Protein AF-A0A163PDG3-F1 (afdb_monomer_lite)

Foldseek 3Di:
DLLVVLVVVLVVLLVVLVVVVVVVPPDDPVVNVVSLVVSLVVSLVSLCVRVVDNVVSVVSSVVVSVVSVVVVVVPD

Secondary structure (DSSP, 8-state):
-HHHHHHHHHHHHHHHHHHHHHHTTT--HHHHHHHHHHHHHHHHHHHHHHH--HHHHHHHHHHHHHHHHHHHHHH-

pLDDT: mean 81.73, std 7.81, range [55.41, 89.44]

Sequence (76 aa):
MNVFFSILIQIVMWCGYSIVLFLSHHDHSFYETILLLMFGYFNFLVAYRFIQNRSVALHVTLSLTVVYVTGKLLFI

Structure (mmCIF, N/CA/C/O backbone):
data_AF-A0A163PDG3-F1
#
_entry.id   AF-A0A163PDG3-F1
#
loop_
_atom_site.group_PDB
_atom_site.id
_atom_site.type_symbol
_atom_site.label_atom_id
_atom_site.label_alt_id
_atom_site.label_comp_id
_atom_site.label_asym_id
_atom_site.label_entity_id
_atom_site.label_seq_id
_atom_site.pdbx_PDB_ins_code
_atom_site.Cartn_x
_atom_site.Cartn_y
_atom_site.Cartn_z
_atom_site.occupancy
_atom_site.B_iso_or_equiv
_atom_site.auth_seq_id
_atom_site.auth_comp_id
_atom_site.auth_asym_id
_atom_site.auth_atom_id
_atom_site.pdbx_PDB_model_num
ATOM 1 N N . MET A 1 1 ? -9.388 -0.741 17.838 1.00 58.25 1 MET A N 1
ATOM 2 C CA . MET A 1 1 ? -8.410 -1.855 17.779 1.00 58.25 1 MET A CA 1
ATOM 3 C C . MET A 1 1 ? -8.245 -2.429 16.374 1.00 58.25 1 MET A C 1
ATOM 5 O O . MET A 1 1 ? -7.118 -2.477 15.905 1.00 58.25 1 MET A O 1
ATOM 9 N N . ASN A 1 2 ? -9.323 -2.783 15.665 1.00 71.31 2 ASN A N 1
ATOM 10 C CA . ASN A 1 2 ? -9.226 -3.458 14.357 1.00 71.31 2 ASN A CA 1
ATOM 11 C C . ASN A 1 2 ? -8.520 -2.641 13.257 1.00 71.31 2 ASN A C 1
ATOM 13 O O . ASN A 1 2 ? -7.823 -3.210 12.425 1.00 71.31 2 ASN A O 1
ATOM 17 N N . VAL A 1 3 ? -8.652 -1.308 13.281 1.00 72.25 3 VAL A N 1
ATOM 18 C CA . VAL A 1 3 ? -8.000 -0.418 12.301 1.00 72.25 3 VAL A CA 1
ATOM 19 C C . VAL A 1 3 ? -6.474 -0.430 12.453 1.00 72.25 3 VAL A C 1
ATOM 21 O O . VAL A 1 3 ? -5.771 -0.572 11.462 1.00 72.25 3 VAL A O 1
ATOM 24 N N . PHE A 1 4 ? -5.949 -0.369 13.683 1.00 78.88 4 PHE A N 1
ATOM 25 C CA . PHE A 1 4 ? -4.502 -0.455 13.938 1.00 78.88 4 PHE A CA 1
ATOM 26 C C . PHE A 1 4 ? -3.913 -1.791 13.476 1.00 78.88 4 PHE A C 1
ATOM 28 O O . PHE A 1 4 ? -2.855 -1.822 12.853 1.00 78.88 4 PHE A O 1
ATOM 35 N N . PHE A 1 5 ? -4.627 -2.889 13.733 1.00 82.00 5 PHE A N 1
ATOM 36 C CA . PHE A 1 5 ? -4.211 -4.219 13.289 1.00 82.00 5 PHE A CA 1
ATOM 37 C C . PHE A 1 5 ? -4.197 -4.324 11.758 1.00 82.00 5 PHE A C 1
ATOM 39 O O . PHE A 1 5 ? -3.261 -4.864 11.174 1.00 82.00 5 PHE A O 1
ATOM 46 N N . SER A 1 6 ? -5.198 -3.729 11.101 1.00 81.50 6 SER A N 1
ATOM 47 C CA . SER A 1 6 ? -5.241 -3.619 9.644 1.00 81.50 6 SER A CA 1
ATOM 48 C C . SER A 1 6 ? -4.049 -2.832 9.096 1.00 81.50 6 SER A C 1
ATOM 50 O O . SER A 1 6 ? -3.462 -3.256 8.108 1.00 81.50 6 SER A O 1
ATOM 52 N N . ILE A 1 7 ? -3.667 -1.719 9.729 1.00 81.69 7 ILE A N 1
ATOM 53 C CA . ILE A 1 7 ? -2.525 -0.896 9.298 1.00 81.69 7 ILE A CA 1
ATOM 54 C C . ILE A 1 7 ? -1.212 -1.683 9.407 1.00 81.69 7 ILE A C 1
ATOM 56 O O . ILE A 1 7 ? -0.415 -1.661 8.474 1.00 81.69 7 ILE A O 1
ATOM 60 N N . LEU A 1 8 ? -1.000 -2.426 10.499 1.00 86.12 8 LEU A N 1
ATOM 61 C CA . LEU A 1 8 ? 0.192 -3.268 10.662 1.00 86.12 8 LEU A CA 1
ATOM 62 C C . LEU A 1 8 ? 0.302 -4.325 9.560 1.00 86.12 8 LEU A C 1
ATOM 64 O O . LEU A 1 8 ? 1.366 -4.481 8.965 1.00 86.12 8 LEU A O 1
ATOM 68 N N . ILE A 1 9 ? -0.797 -5.018 9.251 1.00 86.75 9 ILE A N 1
ATOM 69 C CA . ILE A 1 9 ? -0.801 -6.011 8.170 1.00 86.75 9 ILE A CA 1
ATOM 70 C C . ILE A 1 9 ? -0.537 -5.329 6.827 1.00 86.75 9 ILE A C 1
ATOM 72 O O . ILE A 1 9 ? 0.243 -5.849 6.035 1.00 86.75 9 ILE A O 1
ATOM 76 N N . GLN A 1 10 ? -1.117 -4.150 6.586 1.00 86.62 10 GLN A N 1
ATOM 77 C CA . GLN A 1 10 ? -0.861 -3.411 5.352 1.00 86.62 10 GLN A CA 1
ATOM 78 C C . GLN A 1 10 ? 0.618 -3.032 5.197 1.00 86.62 10 GLN A C 1
ATOM 80 O O . GLN A 1 10 ? 1.166 -3.168 4.107 1.00 86.62 10 GLN A O 1
ATOM 85 N N . ILE A 1 11 ? 1.298 -2.640 6.278 1.00 85.75 11 ILE A N 1
ATOM 86 C CA . ILE A 1 11 ? 2.748 -2.380 6.267 1.00 85.75 11 ILE A CA 1
ATOM 87 C C . ILE A 1 11 ? 3.535 -3.652 5.922 1.00 85.75 11 ILE A C 1
ATOM 89 O O . ILE A 1 11 ? 4.435 -3.605 5.083 1.00 85.75 11 ILE A O 1
ATOM 93 N N . VAL A 1 12 ? 3.185 -4.797 6.517 1.00 88.56 12 VAL A N 1
ATOM 94 C CA . VAL A 1 12 ? 3.830 -6.088 6.212 1.00 88.56 12 VAL A CA 1
ATOM 95 C C . VAL A 1 12 ? 3.629 -6.469 4.743 1.00 88.56 12 VAL A C 1
ATOM 97 O O . VAL A 1 12 ? 4.576 -6.890 4.080 1.00 88.56 12 VAL A O 1
ATOM 100 N N . MET A 1 13 ? 2.426 -6.264 4.206 1.00 87.75 13 MET A N 1
ATOM 101 C CA . MET A 1 13 ? 2.114 -6.510 2.797 1.00 87.75 13 MET A CA 1
ATOM 102 C C . MET A 1 13 ? 2.922 -5.600 1.866 1.00 87.75 13 MET A C 1
ATOM 104 O O . MET A 1 13 ? 3.456 -6.080 0.870 1.00 87.75 13 MET A O 1
ATOM 108 N N . TRP A 1 14 ? 3.070 -4.314 2.198 1.00 87.50 14 TRP A N 1
ATOM 109 C CA . TRP A 1 14 ? 3.914 -3.386 1.436 1.00 87.50 14 TRP A CA 1
ATOM 110 C C . TRP A 1 14 ? 5.397 -3.757 1.487 1.00 87.50 14 TRP A C 1
ATOM 112 O O . TRP A 1 14 ? 6.098 -3.635 0.485 1.00 87.50 14 TRP A O 1
ATOM 122 N N . CYS A 1 15 ? 5.870 -4.270 2.622 1.00 87.00 15 CYS A N 1
ATOM 123 C CA . CYS A 1 15 ? 7.223 -4.802 2.744 1.00 87.00 15 CYS A CA 1
ATOM 124 C C . CYS A 1 15 ? 7.417 -6.037 1.845 1.00 87.00 15 CYS A C 1
ATOM 126 O O . CYS A 1 15 ? 8.399 -6.119 1.108 1.00 87.00 15 CYS A O 1
ATOM 128 N N . GLY A 1 16 ? 6.435 -6.946 1.822 1.00 86.19 16 GLY A N 1
ATOM 129 C CA . GLY A 1 16 ? 6.401 -8.085 0.902 1.00 86.19 16 GLY A CA 1
ATO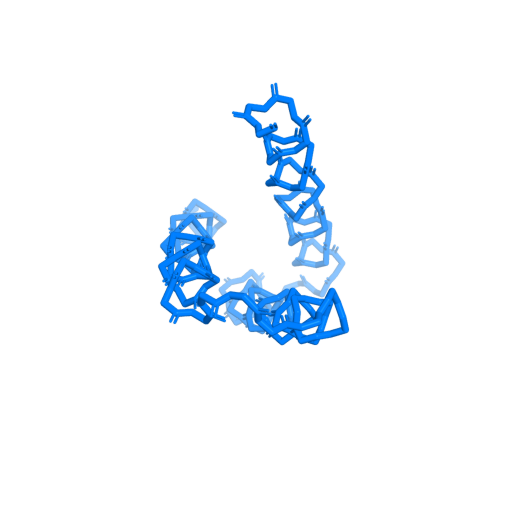M 130 C C . GLY A 1 16 ? 6.420 -7.662 -0.568 1.00 86.19 16 GLY A C 1
ATOM 131 O O . GLY A 1 16 ? 7.206 -8.201 -1.341 1.00 86.19 16 GLY A O 1
ATOM 132 N N . TYR A 1 17 ? 5.626 -6.654 -0.942 1.00 87.12 17 TYR A N 1
ATOM 133 C CA . TYR A 1 17 ? 5.652 -6.074 -2.286 1.00 87.12 17 TYR A CA 1
ATOM 134 C C . TYR A 1 17 ? 7.050 -5.553 -2.649 1.00 87.12 17 TYR A C 1
ATOM 136 O O . TYR A 1 17 ? 7.552 -5.904 -3.712 1.00 87.12 17 TYR A O 1
ATOM 144 N N . SER A 1 18 ? 7.717 -4.795 -1.767 1.00 83.44 18 SER A N 1
ATOM 145 C CA . SER A 1 18 ? 9.083 -4.306 -2.018 1.00 83.44 18 SER A CA 1
ATOM 146 C C . SER A 1 18 ? 10.081 -5.447 -2.238 1.00 83.44 18 SER A C 1
ATOM 148 O O . SER A 1 18 ? 10.936 -5.349 -3.114 1.00 83.44 18 SER A O 1
ATOM 150 N N . ILE A 1 19 ? 9.971 -6.535 -1.468 1.00 85.06 19 ILE A N 1
ATOM 151 C CA . ILE A 1 19 ? 10.839 -7.713 -1.613 1.00 85.06 19 ILE A CA 1
ATOM 152 C C . ILE A 1 19 ? 10.594 -8.395 -2.958 1.00 85.06 19 ILE A C 1
ATOM 154 O O . ILE A 1 19 ? 11.553 -8.698 -3.661 1.00 85.06 19 ILE A O 1
ATOM 158 N N . VAL A 1 20 ? 9.330 -8.614 -3.338 1.00 85.31 20 VAL A N 1
ATOM 159 C CA . VAL A 1 20 ? 8.987 -9.238 -4.626 1.00 85.31 20 VAL A CA 1
ATOM 160 C C . VAL A 1 20 ? 9.420 -8.351 -5.788 1.00 85.31 20 VAL A C 1
ATOM 162 O O . VAL A 1 20 ? 9.980 -8.855 -6.754 1.00 85.31 20 VAL A O 1
ATOM 165 N N . L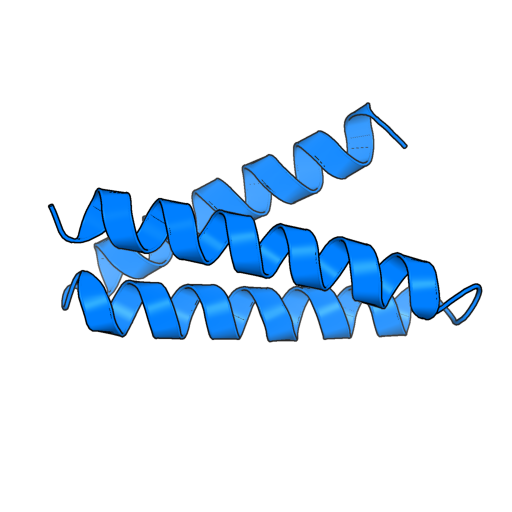EU A 1 21 ? 9.232 -7.035 -5.676 1.00 83.69 21 LEU A N 1
ATOM 166 C CA . LEU A 1 21 ? 9.688 -6.065 -6.665 1.00 83.69 21 LEU A CA 1
ATOM 167 C C . LEU A 1 21 ? 11.215 -6.106 -6.829 1.00 83.69 21 LEU A C 1
ATOM 169 O O . LEU A 1 21 ? 11.716 -6.096 -7.948 1.00 83.69 21 LEU A O 1
ATOM 173 N N . PHE A 1 22 ? 11.954 -6.196 -5.721 1.00 81.56 22 PHE A N 1
ATOM 174 C CA . PHE A 1 22 ? 13.410 -6.316 -5.734 1.00 81.56 22 PHE A CA 1
ATOM 175 C C . PHE A 1 22 ? 13.879 -7.650 -6.341 1.00 81.56 22 PHE A C 1
ATOM 177 O O . PHE A 1 22 ? 14.835 -7.672 -7.117 1.00 81.56 22 PHE A O 1
ATOM 184 N N . LEU A 1 23 ? 13.188 -8.755 -6.031 1.00 79.69 23 LEU A N 1
ATOM 185 C CA . LEU A 1 23 ? 13.462 -10.081 -6.599 1.00 79.69 23 LEU A CA 1
ATOM 186 C C . LEU A 1 23 ? 13.111 -10.178 -8.086 1.00 79.69 23 LEU A C 1
ATOM 188 O O . LEU A 1 23 ? 13.760 -10.922 -8.813 1.00 79.69 23 LEU A O 1
ATOM 192 N N . SER A 1 24 ? 12.116 -9.413 -8.538 1.00 77.00 24 SER A N 1
ATOM 193 C CA . SER A 1 24 ? 11.672 -9.334 -9.935 1.00 77.00 24 SER A CA 1
ATOM 194 C C . SER A 1 24 ? 12.694 -8.664 -10.867 1.00 77.00 24 SER A C 1
ATOM 196 O O . SER A 1 24 ? 12.362 -8.406 -12.021 1.00 77.00 24 SER A O 1
ATOM 198 N N . HIS A 1 25 ? 13.891 -8.349 -10.352 1.00 64.12 25 HIS A N 1
ATOM 199 C CA . HIS A 1 25 ? 15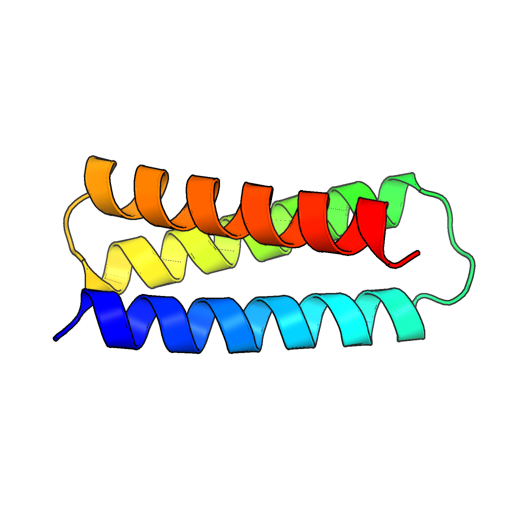.067 -7.794 -11.016 1.00 64.12 25 HIS A CA 1
ATOM 200 C C . HIS A 1 25 ? 14.927 -7.699 -12.546 1.00 64.12 25 HIS A C 1
ATOM 202 O O . HIS A 1 25 ? 15.208 -8.647 -13.273 1.00 64.12 25 HIS A O 1
ATOM 208 N N . HIS A 1 26 ? 14.555 -6.497 -13.002 1.00 56.59 26 HIS A N 1
ATOM 209 C CA . HIS A 1 26 ? 14.693 -6.020 -14.382 1.00 56.59 26 HIS A CA 1
ATOM 210 C C . HIS A 1 26 ? 13.589 -6.326 -15.411 1.00 56.59 26 HIS A C 1
ATOM 212 O O . HIS A 1 26 ? 13.761 -5.943 -16.567 1.00 56.59 26 HIS A O 1
ATOM 218 N N . ASP A 1 27 ? 12.445 -6.904 -15.036 1.00 55.41 27 ASP A N 1
ATOM 219 C CA . ASP A 1 27 ? 11.345 -7.091 -15.994 1.00 55.41 27 ASP A CA 1
ATOM 220 C C . ASP A 1 27 ? 10.334 -5.932 -15.994 1.00 55.41 27 ASP A C 1
ATOM 222 O O . ASP A 1 27 ? 9.860 -5.479 -14.955 1.00 55.41 27 ASP A O 1
ATOM 226 N N . HIS A 1 28 ? 10.051 -5.449 -17.210 1.00 68.25 28 HIS A N 1
ATOM 227 C CA . HIS A 1 28 ? 9.175 -4.346 -17.621 1.00 68.25 28 HIS A CA 1
ATOM 228 C C . HIS A 1 28 ? 8.233 -3.756 -16.552 1.00 68.25 28 HIS A C 1
ATOM 230 O O . HIS A 1 28 ? 7.433 -4.464 -15.950 1.00 68.25 28 HIS A O 1
ATOM 236 N N . SER A 1 29 ? 8.193 -2.416 -16.477 1.00 71.69 29 SER A N 1
ATOM 237 C CA . SER A 1 29 ? 7.289 -1.566 -15.659 1.00 71.69 29 SER A CA 1
ATOM 238 C C . SER A 1 29 ? 5.802 -2.005 -15.620 1.00 71.69 29 SER A C 1
ATOM 240 O O . SER A 1 29 ? 5.054 -1.698 -14.689 1.00 71.69 29 SER A O 1
ATOM 242 N N . PHE A 1 30 ? 5.373 -2.795 -16.605 1.00 77.31 30 PHE A N 1
ATOM 243 C CA . PHE A 1 30 ? 4.092 -3.494 -16.625 1.00 77.31 30 PHE A CA 1
ATOM 244 C C . PHE A 1 30 ? 3.893 -4.479 -15.452 1.00 77.31 30 PHE A C 1
ATOM 246 O O . PHE A 1 30 ? 2.842 -4.457 -14.810 1.00 77.31 30 PHE A O 1
ATOM 253 N N . TYR A 1 31 ? 4.892 -5.305 -15.126 1.00 80.25 31 TYR A N 1
ATOM 254 C CA . TYR A 1 31 ? 4.815 -6.275 -14.027 1.00 80.25 31 TYR A CA 1
ATOM 255 C C . TYR A 1 31 ? 4.736 -5.595 -12.667 1.00 80.25 31 TYR A C 1
ATOM 257 O O . TYR A 1 31 ? 3.943 -6.011 -11.826 1.00 80.25 31 TYR A O 1
ATOM 265 N N . GLU A 1 32 ? 5.481 -4.505 -12.484 1.00 82.94 32 GLU A N 1
ATOM 266 C CA . GLU A 1 32 ? 5.377 -3.656 -11.298 1.00 82.94 32 GLU A CA 1
ATOM 267 C C . GLU A 1 32 ? 3.938 -3.160 -11.097 1.00 82.94 32 GLU A C 1
ATOM 269 O O . GLU A 1 32 ? 3.389 -3.255 -10.000 1.00 82.94 32 GLU A O 1
ATOM 274 N N . THR A 1 33 ? 3.301 -2.688 -12.171 1.00 82.88 33 THR A N 1
ATOM 275 C CA . THR A 1 33 ? 1.927 -2.172 -12.121 1.00 82.88 33 THR A CA 1
ATOM 276 C C . THR A 1 33 ? 0.927 -3.267 -11.736 1.00 82.88 33 THR A C 1
ATOM 278 O O . THR A 1 33 ? 0.035 -3.035 -10.916 1.00 82.88 33 THR A O 1
ATOM 281 N N . ILE A 1 34 ? 1.086 -4.479 -12.276 1.00 85.56 34 ILE A N 1
ATOM 282 C CA . ILE A 1 34 ? 0.252 -5.638 -11.919 1.00 85.56 34 ILE A CA 1
ATOM 283 C C . ILE A 1 34 ? 0.455 -6.023 -10.453 1.00 85.56 34 ILE A C 1
ATOM 285 O O . ILE A 1 34 ? -0.522 -6.233 -9.732 1.00 85.56 34 ILE A O 1
ATOM 289 N N . LEU A 1 35 ? 1.706 -6.087 -9.995 1.00 86.69 35 LEU A N 1
ATOM 290 C CA . LEU A 1 35 ? 2.052 -6.381 -8.606 1.00 86.69 35 LEU A CA 1
ATOM 291 C C . LEU A 1 35 ? 1.451 -5.348 -7.650 1.00 86.69 35 LEU A C 1
ATOM 293 O O . LEU A 1 35 ? 0.892 -5.727 -6.621 1.00 86.69 35 LEU A O 1
ATOM 297 N N . LEU A 1 36 ? 1.487 -4.065 -8.013 1.00 86.50 36 LEU A N 1
ATOM 298 C CA . LEU A 1 36 ? 0.891 -2.987 -7.230 1.00 86.50 36 LEU A CA 1
ATOM 299 C C . LEU A 1 36 ? -0.630 -3.159 -7.115 1.00 86.50 36 LEU A C 1
ATOM 301 O O . LEU A 1 36 ? -1.178 -3.079 -6.016 1.00 86.50 36 LEU A O 1
ATOM 305 N N . LEU A 1 37 ? -1.311 -3.452 -8.227 1.00 87.00 37 LEU A N 1
ATOM 306 C CA . LEU A 1 37 ? -2.749 -3.739 -8.249 1.00 87.00 37 LEU A CA 1
ATOM 307 C C . LEU A 1 37 ? -3.101 -4.960 -7.391 1.00 87.00 37 LEU A C 1
ATOM 309 O O . LEU A 1 37 ? -4.058 -4.918 -6.616 1.00 87.00 37 LEU A O 1
ATOM 313 N N . MET A 1 38 ? -2.313 -6.031 -7.489 1.00 89.44 38 MET A N 1
ATOM 314 C CA . MET A 1 38 ? -2.554 -7.278 -6.766 1.00 89.44 38 MET A CA 1
ATOM 315 C C . MET A 1 38 ? -2.360 -7.104 -5.253 1.00 89.44 38 MET A C 1
ATOM 317 O O . MET A 1 38 ? -3.239 -7.467 -4.468 1.00 89.44 38 MET A O 1
ATOM 321 N N . PHE A 1 39 ? -1.256 -6.483 -4.827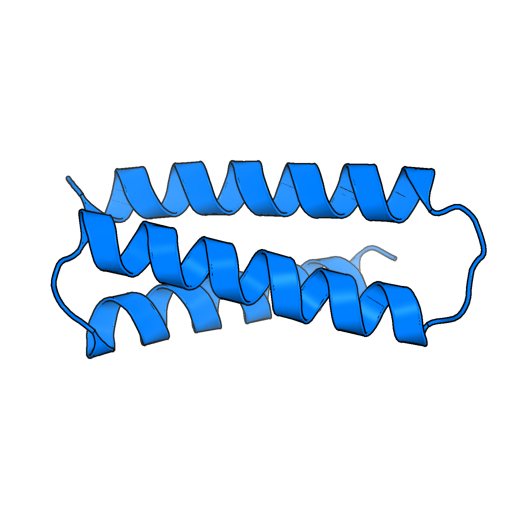 1.00 89.44 39 PHE A N 1
ATOM 322 C CA . PHE A 1 39 ? -1.005 -6.184 -3.414 1.00 89.44 39 PHE A CA 1
ATOM 323 C C . PHE A 1 39 ? -1.977 -5.136 -2.862 1.00 89.44 39 PHE A C 1
ATOM 325 O O . PHE A 1 39 ? -2.438 -5.271 -1.728 1.00 89.44 39 PHE A O 1
ATOM 332 N N . GLY A 1 40 ? -2.359 -4.136 -3.660 1.00 88.19 40 GLY A N 1
ATOM 333 C CA . GLY A 1 40 ? -3.403 -3.173 -3.308 1.00 88.19 40 GLY A CA 1
ATOM 334 C C . GLY A 1 40 ? -4.751 -3.852 -3.055 1.00 88.19 40 GLY A C 1
ATOM 335 O O . GLY A 1 40 ? -5.402 -3.589 -2.040 1.00 88.19 40 GLY A O 1
ATOM 336 N N . TYR A 1 41 ? -5.142 -4.796 -3.915 1.00 89.12 41 TYR A N 1
ATOM 337 C CA . TYR A 1 41 ? -6.359 -5.583 -3.729 1.00 89.12 41 TYR A CA 1
ATOM 338 C C . TYR A 1 41 ? -6.302 -6.456 -2.469 1.00 89.12 41 TYR A C 1
ATOM 340 O O . TYR A 1 41 ? -7.263 -6.481 -1.698 1.00 89.12 41 TYR A O 1
ATOM 348 N N . PHE A 1 42 ? -5.177 -7.124 -2.199 1.00 88.25 42 PHE A N 1
ATOM 349 C CA . PHE A 1 42 ? -5.026 -7.894 -0.962 1.00 88.25 42 PHE A CA 1
ATOM 350 C C . PHE A 1 42 ? -5.104 -7.012 0.284 1.00 88.25 42 PHE A C 1
ATOM 352 O O . PHE A 1 42 ? -5.797 -7.369 1.238 1.00 88.25 42 PHE A O 1
ATOM 359 N N . ASN A 1 43 ? -4.478 -5.836 0.262 1.00 88.12 43 ASN A N 1
ATOM 360 C CA . ASN A 1 43 ? -4.574 -4.861 1.346 1.00 88.12 43 ASN A CA 1
ATOM 361 C C . ASN A 1 43 ? -6.015 -4.396 1.589 1.00 88.12 43 ASN A C 1
ATOM 363 O O . ASN A 1 43 ? -6.424 -4.249 2.745 1.00 88.12 43 ASN A O 1
ATOM 367 N N . PHE A 1 44 ? -6.800 -4.227 0.522 1.00 86.19 44 PHE A N 1
ATOM 368 C CA . PHE A 1 44 ? -8.225 -3.919 0.620 1.00 86.19 44 PHE A CA 1
ATOM 369 C C . PHE A 1 44 ? -9.015 -5.078 1.233 1.00 86.19 44 PHE A C 1
ATOM 371 O O . PHE A 1 44 ? -9.837 -4.861 2.124 1.00 86.19 44 PHE A O 1
ATOM 378 N N . LEU A 1 45 ? -8.754 -6.311 0.796 1.00 87.31 45 LEU A N 1
ATOM 379 C CA . LEU A 1 45 ? -9.447 -7.501 1.286 1.00 87.31 45 LEU A CA 1
ATOM 380 C C . LEU A 1 45 ? -9.192 -7.722 2.785 1.00 87.31 45 LEU A C 1
ATOM 382 O O . LEU A 1 45 ? -10.119 -8.003 3.548 1.00 87.31 45 LEU A O 1
ATOM 386 N N . VAL A 1 46 ? -7.940 -7.534 3.212 1.00 86.00 46 VAL A N 1
ATOM 387 C CA . VAL A 1 46 ? -7.534 -7.538 4.621 1.00 86.00 46 VAL A CA 1
ATOM 388 C C . VAL A 1 46 ? -8.276 -6.439 5.379 1.00 86.00 46 VAL A C 1
ATOM 390 O O . VAL A 1 46 ? -8.954 -6.735 6.364 1.00 86.00 46 VAL A O 1
ATOM 393 N N . ALA A 1 47 ? -8.230 -5.190 4.908 1.00 83.88 47 ALA A N 1
ATOM 394 C CA . ALA A 1 47 ? -8.894 -4.074 5.580 1.00 83.88 47 ALA A CA 1
ATOM 395 C C . ALA A 1 47 ? -10.403 -4.282 5.717 1.00 83.88 47 ALA A C 1
ATOM 397 O O . ALA A 1 47 ? -10.975 -4.040 6.782 1.00 83.88 47 ALA A O 1
ATOM 398 N N . TYR A 1 48 ? -11.049 -4.794 4.671 1.00 85.94 48 TYR A N 1
ATOM 399 C CA . TYR A 1 48 ? -12.471 -5.108 4.688 1.00 85.94 48 TYR A CA 1
ATOM 400 C C . TYR A 1 48 ? -12.809 -6.174 5.734 1.00 85.94 48 TYR A C 1
ATOM 402 O O . TYR A 1 48 ? -13.792 -6.029 6.462 1.00 85.94 48 TYR A O 1
ATOM 410 N N . ARG A 1 49 ? -11.968 -7.206 5.872 1.00 84.25 49 ARG A N 1
ATOM 411 C CA . ARG A 1 49 ? -12.176 -8.281 6.848 1.00 84.25 49 ARG A CA 1
ATOM 412 C C . ARG A 1 49 ? -12.086 -7.800 8.298 1.00 84.25 49 ARG A C 1
ATOM 414 O O . ARG A 1 49 ? -12.840 -8.293 9.131 1.00 84.25 49 ARG A O 1
ATOM 421 N N . PHE A 1 50 ? -11.208 -6.844 8.601 1.00 81.06 50 PHE A N 1
ATOM 422 C CA . PHE A 1 50 ? -11.021 -6.337 9.968 1.00 81.06 50 PHE A CA 1
ATOM 423 C C . PHE A 1 50 ? -11.960 -5.182 10.335 1.00 81.06 50 PHE A C 1
ATOM 425 O O . PHE A 1 50 ? -12.437 -5.107 11.469 1.00 81.06 50 PHE A O 1
ATOM 432 N N . ILE A 1 51 ? -12.219 -4.266 9.401 1.00 79.94 51 ILE A N 1
ATOM 433 C CA . ILE A 1 51 ? -13.005 -3.050 9.651 1.00 79.94 51 ILE A CA 1
ATOM 434 C C . ILE A 1 51 ? -14.509 -3.311 9.464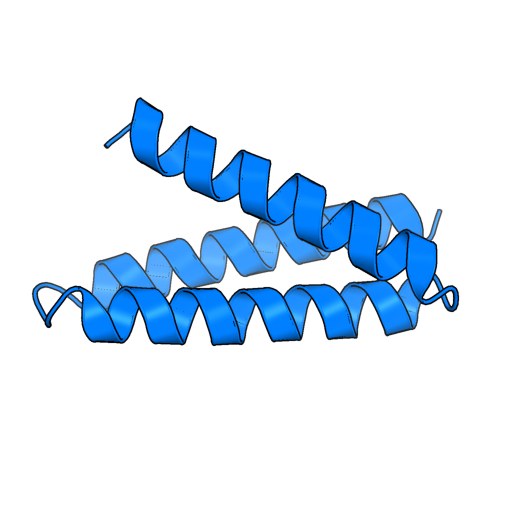 1.00 79.94 51 ILE A C 1
ATOM 436 O O . ILE A 1 51 ? -15.316 -2.573 10.022 1.00 79.94 51 ILE A O 1
ATOM 440 N N . GLN A 1 52 ? -14.895 -4.338 8.688 1.00 75.56 52 GLN A N 1
ATOM 441 C CA . GLN A 1 52 ? -16.280 -4.688 8.310 1.00 75.56 52 GLN A CA 1
ATOM 442 C C . GLN A 1 52 ? -17.087 -3.558 7.637 1.00 75.56 52 GLN A C 1
ATOM 444 O O . GLN A 1 52 ? -18.235 -3.757 7.250 1.00 75.56 52 GLN A O 1
ATOM 449 N N . ASN A 1 53 ? -16.481 -2.387 7.424 1.00 80.75 53 ASN A N 1
ATOM 450 C CA . ASN A 1 53 ? -17.092 -1.228 6.794 1.00 80.75 53 ASN A CA 1
ATOM 451 C C . ASN A 1 53 ? -16.355 -0.899 5.487 1.00 80.75 53 ASN A C 1
ATOM 453 O O . ASN A 1 53 ? -15.179 -0.522 5.505 1.00 80.75 53 ASN A O 1
ATOM 457 N N . ARG A 1 54 ? -17.038 -1.060 4.343 1.00 79.56 54 ARG A N 1
ATOM 458 C CA . ARG A 1 54 ? -16.433 -0.953 2.998 1.00 79.56 54 ARG A CA 1
ATOM 459 C C . ARG A 1 54 ? -15.807 0.412 2.738 1.00 79.56 54 ARG A C 1
ATOM 461 O O . ARG A 1 54 ? -14.687 0.469 2.242 1.00 79.56 54 ARG A O 1
ATOM 468 N N . SER A 1 55 ? -16.502 1.493 3.087 1.00 82.50 55 SER A N 1
ATOM 469 C CA . SER A 1 55 ? -16.050 2.856 2.781 1.00 82.50 55 SER A CA 1
ATOM 470 C C . SER A 1 55 ? -14.770 3.216 3.532 1.00 82.50 55 SER A C 1
ATOM 472 O O . SER A 1 55 ? -13.851 3.795 2.954 1.00 82.50 55 SER A O 1
ATOM 474 N N . VAL A 1 56 ? -14.686 2.807 4.802 1.00 81.69 56 VAL A N 1
ATOM 475 C CA . VAL A 1 56 ? -13.509 3.034 5.650 1.00 81.69 56 VAL A CA 1
ATOM 476 C C . VAL A 1 56 ? -12.349 2.148 5.204 1.00 81.69 56 VAL A C 1
ATOM 478 O O . VAL A 1 56 ? -11.229 2.632 5.082 1.00 81.69 56 VAL A O 1
ATOM 481 N N . ALA A 1 57 ? -12.609 0.874 4.890 1.00 82.62 57 ALA A N 1
ATOM 482 C CA . ALA A 1 57 ? -11.588 -0.034 4.373 1.00 82.62 57 ALA A CA 1
ATOM 483 C C . ALA A 1 57 ? -10.984 0.468 3.053 1.00 82.62 57 ALA A C 1
ATOM 485 O O . ALA A 1 57 ? -9.764 0.437 2.897 1.00 82.62 57 ALA A O 1
ATOM 486 N N . LEU A 1 58 ? -11.810 0.990 2.137 1.00 84.69 58 LEU A N 1
ATOM 487 C CA . LEU A 1 58 ? -11.326 1.640 0.919 1.00 84.69 58 LEU A CA 1
ATOM 488 C C . LEU A 1 58 ? -10.462 2.856 1.249 1.00 84.69 58 LEU A C 1
ATOM 490 O O . LEU A 1 58 ? -9.329 2.905 0.790 1.00 84.69 58 LEU A O 1
ATOM 494 N N . HIS A 1 59 ? -10.945 3.791 2.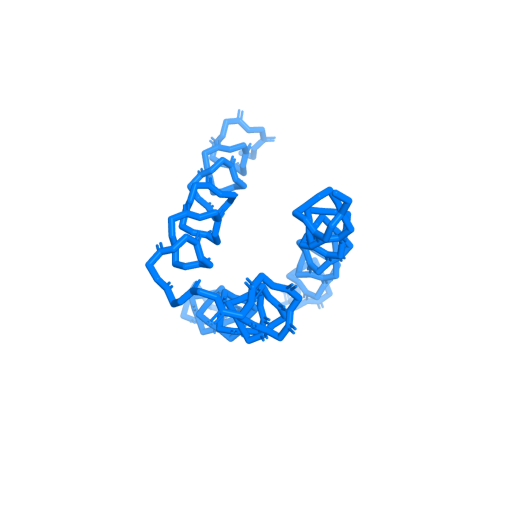074 1.00 85.00 59 HIS A N 1
ATOM 495 C CA . HIS A 1 59 ? -10.192 5.008 2.411 1.00 85.00 59 HIS A CA 1
ATOM 496 C C . HIS A 1 59 ? -8.831 4.708 3.045 1.00 85.00 59 HIS A C 1
ATOM 498 O O . HIS A 1 59 ? -7.833 5.304 2.649 1.00 85.00 59 HIS A O 1
ATOM 504 N N . VAL A 1 60 ? -8.776 3.767 3.991 1.00 84.31 60 VAL A N 1
ATOM 505 C CA . VAL A 1 60 ? -7.529 3.369 4.664 1.00 84.31 60 VAL A CA 1
ATOM 506 C C . VAL A 1 60 ? -6.562 2.711 3.684 1.00 84.31 60 VAL A C 1
ATOM 508 O O . VAL A 1 60 ? -5.379 3.030 3.672 1.00 84.31 60 VAL A O 1
ATOM 511 N N . THR A 1 61 ? -7.059 1.816 2.829 1.00 86.62 61 THR A N 1
ATOM 512 C CA . THR A 1 61 ? -6.206 1.139 1.843 1.00 86.62 61 THR A CA 1
ATOM 513 C C . THR A 1 61 ? -5.660 2.127 0.820 1.00 86.62 61 THR A C 1
ATOM 515 O O . THR A 1 61 ? -4.475 2.092 0.500 1.00 86.62 61 THR A O 1
ATOM 518 N N . LEU A 1 62 ? -6.505 3.032 0.327 1.00 87.44 62 LEU A N 1
ATOM 519 C CA . LEU A 1 62 ? -6.130 4.023 -0.676 1.00 87.44 62 LEU A CA 1
ATOM 520 C C . LEU A 1 62 ? -5.132 5.032 -0.098 1.00 87.44 62 LEU A C 1
ATOM 522 O O . LEU A 1 62 ? -4.131 5.318 -0.748 1.00 87.44 62 LEU A O 1
ATOM 526 N N . SER A 1 63 ? -5.333 5.490 1.144 1.00 86.88 63 SER A N 1
ATOM 527 C CA . SER A 1 63 ? -4.382 6.389 1.802 1.00 86.88 63 SER A CA 1
ATOM 528 C C . SER A 1 63 ? -3.020 5.727 2.008 1.00 86.88 63 SER A C 1
ATOM 530 O O . SER A 1 63 ? -2.010 6.321 1.638 1.00 86.88 63 SER A O 1
ATOM 532 N N . LEU A 1 64 ? -2.967 4.481 2.498 1.00 85.62 64 LEU A N 1
ATOM 533 C CA . LEU A 1 64 ? -1.695 3.771 2.661 1.00 85.62 64 LEU A CA 1
ATOM 534 C C . LEU A 1 64 ? -1.009 3.487 1.326 1.00 85.62 64 LEU A C 1
ATOM 536 O O . LEU A 1 64 ? 0.210 3.585 1.240 1.00 85.62 64 LEU A O 1
ATOM 540 N N . THR A 1 65 ? -1.780 3.169 0.287 1.00 86.25 65 THR A N 1
ATOM 541 C CA . THR A 1 65 ? -1.239 2.961 -1.062 1.00 86.25 65 THR A CA 1
ATOM 542 C C . THR A 1 65 ? -0.601 4.241 -1.590 1.00 86.25 65 THR A C 1
ATOM 544 O O . THR A 1 65 ? 0.526 4.209 -2.076 1.00 86.25 65 THR A O 1
ATOM 547 N N . VAL A 1 66 ? -1.278 5.384 -1.446 1.00 87.12 66 VAL A N 1
ATOM 548 C CA . VAL A 1 66 ? -0.744 6.691 -1.858 1.00 87.12 66 VAL A CA 1
ATOM 549 C C . VAL A 1 66 ? 0.510 7.044 -1.064 1.00 87.12 66 VAL A C 1
ATOM 551 O O . VAL A 1 66 ? 1.495 7.475 -1.659 1.00 87.12 66 VAL A O 1
ATOM 554 N N . VAL A 1 67 ? 0.512 6.819 0.253 1.00 87.31 67 VAL A N 1
ATOM 555 C CA . VAL A 1 67 ? 1.689 7.046 1.106 1.00 87.31 67 VAL A CA 1
ATOM 556 C C . VAL A 1 67 ? 2.857 6.170 0.660 1.00 87.31 67 VAL A C 1
ATOM 558 O O . VAL A 1 67 ? 3.970 6.671 0.524 1.00 87.31 67 VAL A O 1
ATOM 561 N N . TYR A 1 68 ? 2.610 4.891 0.376 1.00 85.50 68 TYR A N 1
ATOM 562 C CA . TYR A 1 68 ? 3.641 3.969 -0.087 1.00 85.50 68 TYR A CA 1
ATOM 563 C C . TYR A 1 68 ? 4.211 4.382 -1.452 1.00 85.50 68 TYR A C 1
ATOM 565 O O . TYR A 1 68 ? 5.425 4.480 -1.600 1.00 85.50 68 TYR A O 1
ATOM 573 N N . VAL A 1 69 ? 3.357 4.686 -2.435 1.00 84.38 69 VAL A N 1
ATOM 574 C CA . VAL A 1 69 ? 3.786 5.114 -3.780 1.00 84.38 69 VAL A CA 1
ATOM 575 C C . VAL A 1 69 ? 4.546 6.438 -3.727 1.00 84.38 69 VAL A C 1
ATOM 577 O O . VAL A 1 69 ? 5.583 6.575 -4.370 1.00 84.38 69 VAL A O 1
ATOM 580 N N . THR A 1 70 ? 4.074 7.396 -2.926 1.00 86.06 70 THR A N 1
ATOM 581 C CA . THR A 1 70 ? 4.762 8.681 -2.726 1.00 86.06 70 THR A CA 1
ATOM 582 C C . THR A 1 70 ? 6.120 8.475 -2.063 1.00 86.06 70 THR A C 1
ATOM 584 O O . THR A 1 70 ? 7.111 9.054 -2.495 1.00 86.06 70 THR A O 1
ATOM 587 N N . GLY A 1 71 ? 6.185 7.614 -1.043 1.00 83.31 71 GLY A N 1
ATOM 588 C CA . GLY A 1 71 ? 7.438 7.243 -0.390 1.00 83.31 71 GLY A CA 1
ATOM 589 C C . GLY A 1 71 ? 8.412 6.575 -1.357 1.00 83.31 71 GLY A C 1
ATOM 590 O O . GLY A 1 71 ? 9.588 6.922 -1.369 1.00 83.31 71 GLY A O 1
ATOM 591 N N . LYS A 1 72 ? 7.912 5.684 -2.220 1.00 78.00 72 LYS A N 1
ATOM 592 C CA . LYS A 1 72 ? 8.702 5.056 -3.279 1.00 78.00 72 LYS A CA 1
ATOM 593 C C . LYS A 1 72 ? 9.278 6.106 -4.238 1.00 78.00 72 LYS A C 1
ATOM 595 O O . LYS A 1 72 ? 10.472 6.079 -4.475 1.00 78.00 72 LYS A O 1
ATOM 600 N N . LEU A 1 73 ? 8.461 7.031 -4.744 1.00 80.62 73 LEU A N 1
ATOM 601 C CA . LEU A 1 73 ? 8.887 8.081 -5.685 1.00 80.62 73 LEU A CA 1
ATOM 602 C C . LEU A 1 73 ? 9.881 9.095 -5.100 1.00 80.62 73 LEU A C 1
ATOM 604 O O . LEU A 1 73 ? 10.597 9.736 -5.857 1.00 80.62 73 LEU A O 1
ATOM 608 N N . LEU A 1 74 ? 9.871 9.309 -3.781 1.00 80.38 74 LEU A N 1
ATOM 609 C CA . LEU A 1 74 ? 10.768 10.266 -3.123 1.00 80.38 74 LEU A CA 1
ATOM 610 C C . LEU A 1 74 ? 12.133 9.670 -2.753 1.00 80.38 74 LEU A C 1
ATOM 612 O O . LEU A 1 74 ? 13.100 10.419 -2.648 1.00 80.38 74 LEU A O 1
ATOM 616 N N . PHE A 1 75 ? 12.201 8.362 -2.492 1.00 70.12 75 PHE A N 1
ATOM 617 C CA . PHE A 1 75 ? 13.408 7.684 -1.994 1.00 70.12 75 PHE A CA 1
ATOM 618 C C . PHE A 1 75 ? 14.103 6.776 -3.028 1.00 70.12 75 PHE A C 1
ATOM 620 O O . PHE A 1 75 ? 15.176 6.253 -2.726 1.00 70.12 75 PHE A O 1
ATOM 627 N N . ILE A 1 76 ? 13.517 6.588 -4.215 1.00 55.81 76 ILE A N 1
ATOM 628 C CA . ILE A 1 76 ? 14.110 5.939 -5.402 1.00 55.81 76 ILE A CA 1
ATOM 629 C C . ILE A 1 76 ? 14.238 6.984 -6.502 1.00 55.81 76 ILE A C 1
ATOM 631 O O . ILE A 1 76 ? 15.307 7.004 -7.149 1.00 55.81 76 ILE A O 1
#

Organism: NCBI:txid1221500

Radius of gyration: 12.77 Å; chains: 1; bounding box: 32×20×35 Å